Protein AF-A0A0P0WFK0-F1 (afdb_monomer)

pLDDT: mean 95.39, std 3.54, range [81.44, 98.5]

Foldseek 3Di:
DPPPPPDDPVVVVVCVVVPVDPPVLVVQCPDPFQVQPQDPLQQQLVNDPNSHGHPLSDDCVPDPDNADATPVGGRRHRGPVD

Radius of gyration: 14.85 Å; Cα contacts (8 Å, |Δi|>4): 102; chains: 1; bounding box: 31×26×37 Å

Nearest PDB structures (foldseek):
  9fmd-assembly1_N  TM=9.629E-01  e=1.063E-08  Homo sapiens
  8ch6-assembly1_T  TM=9.546E-01  e=9.939E-09  Homo sapiens
  3jb9-assembly1_e  TM=9.364E-01  e=2.933E-08  Schizosaccharomyces pombe 972h-
  6exn-assembly1_L  TM=9.463E-01  e=1.060E-07  Saccharomyces cerevisiae S288C
  8xi2-assembly1_N  TM=9.489E-01  e=7.023E-06  Chlamydomonas reinhardtii

Structure (mmCIF, N/CA/C/O backbone):
data_AF-A0A0P0WFK0-F1
#
_entry.id   AF-A0A0P0WFK0-F1
#
loop_
_atom_site.group_PDB
_atom_site.id
_atom_site.type_sy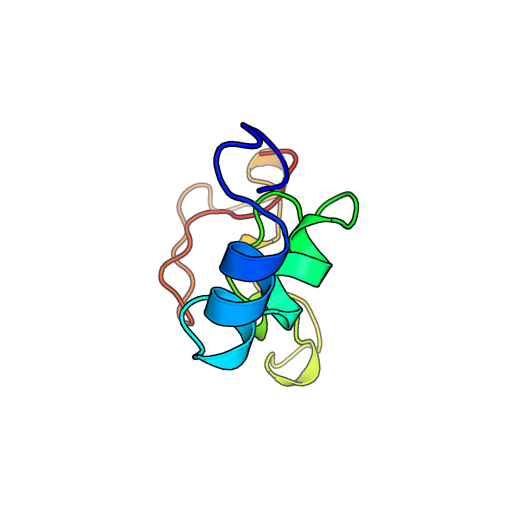mbol
_atom_site.label_atom_id
_atom_site.label_alt_id
_atom_site.label_comp_id
_atom_site.label_asym_id
_atom_site.label_entity_id
_atom_site.label_seq_id
_atom_site.pdbx_PDB_ins_code
_atom_site.Cartn_x
_atom_site.Cartn_y
_atom_site.Cartn_z
_atom_site.occupancy
_atom_site.B_iso_or_equiv
_atom_site.auth_seq_id
_atom_site.auth_comp_id
_atom_site.auth_asym_id
_atom_site.auth_atom_id
_atom_site.pdbx_PDB_model_num
ATOM 1 N N . TYR A 1 1 ? -11.056 5.286 8.639 1.00 96.56 1 TYR A N 1
ATOM 2 C CA . TYR A 1 1 ? -10.334 5.154 9.922 1.00 96.56 1 TYR A CA 1
ATOM 3 C C . TYR A 1 1 ? -9.111 6.077 10.021 1.00 96.56 1 TYR A C 1
ATOM 5 O O . TYR A 1 1 ? -9.225 7.103 10.665 1.00 96.56 1 TYR A O 1
ATOM 13 N N . TYR A 1 2 ? -7.972 5.823 9.354 1.00 96.38 2 TYR A N 1
ATOM 14 C CA . TYR A 1 2 ? -6.732 6.591 9.622 1.00 96.38 2 TYR A CA 1
ATOM 15 C C . TYR A 1 2 ? -6.692 8.056 9.138 1.00 96.38 2 TYR A C 1
ATOM 17 O O . TYR A 1 2 ? -6.113 8.887 9.829 1.00 96.38 2 TYR A O 1
ATOM 25 N N . ARG A 1 3 ? -7.274 8.391 7.972 1.00 94.56 3 ARG A N 1
ATOM 26 C CA . ARG A 1 3 ? -7.222 9.766 7.420 1.00 94.56 3 ARG A CA 1
ATOM 27 C C . ARG A 1 3 ? -8.382 10.650 7.883 1.00 94.56 3 ARG A C 1
ATOM 29 O O . ARG A 1 3 ? -8.171 11.552 8.678 1.00 94.56 3 ARG A O 1
ATOM 36 N N . ARG A 1 4 ? -9.605 10.372 7.414 1.00 96.88 4 ARG A N 1
ATOM 37 C CA . ARG A 1 4 ? -10.805 11.171 7.744 1.00 96.88 4 ARG A CA 1
ATOM 38 C C . ARG A 1 4 ? -11.425 10.856 9.109 1.00 96.88 4 ARG A C 1
ATOM 40 O O . ARG A 1 4 ? -12.234 11.626 9.592 1.00 96.88 4 ARG A O 1
ATOM 47 N N . LYS A 1 5 ? -11.044 9.730 9.728 1.00 96.81 5 LYS A N 1
ATOM 48 C CA . LYS A 1 5 ? -11.536 9.297 11.053 1.00 96.81 5 LYS A CA 1
ATOM 49 C C . LYS A 1 5 ? -13.069 9.152 11.171 1.00 96.81 5 LYS A C 1
ATOM 51 O O . LYS A 1 5 ? -13.612 9.285 12.252 1.00 96.81 5 LYS A O 1
ATOM 56 N N . GLU A 1 6 ? -13.742 8.792 10.076 1.00 97.81 6 GLU A N 1
ATOM 57 C CA . GLU A 1 6 ? -15.217 8.681 9.992 1.00 97.81 6 GLU A CA 1
ATOM 58 C C . GLU A 1 6 ? -15.820 7.377 10.554 1.00 97.81 6 GLU A C 1
ATOM 60 O O . GLU A 1 6 ? -17.035 7.242 10.600 1.00 97.81 6 GLU A O 1
ATOM 65 N N . ILE A 1 7 ? -15.001 6.399 10.953 1.00 98.06 7 ILE A N 1
ATOM 66 C CA . ILE A 1 7 ? -15.481 5.127 11.522 1.00 98.06 7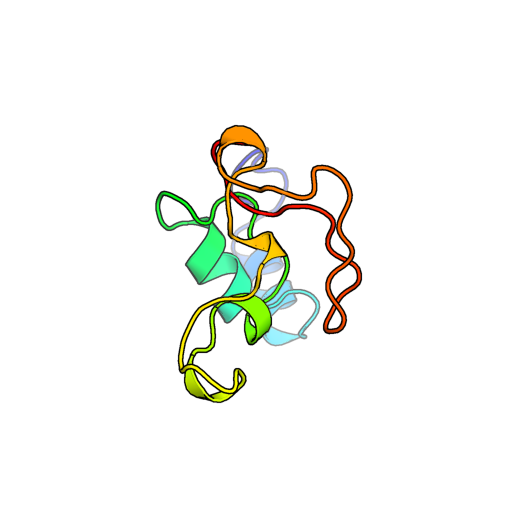 ILE A CA 1
ATOM 67 C C . ILE A 1 7 ? -14.790 4.861 12.853 1.00 98.06 7 ILE A C 1
ATOM 69 O O . ILE A 1 7 ? -13.616 5.219 13.013 1.00 98.06 7 ILE A O 1
ATOM 73 N N . SER A 1 8 ? -15.505 4.215 13.775 1.00 98.44 8 SER A N 1
ATOM 74 C CA . SER A 1 8 ? -14.968 3.821 15.076 1.00 98.44 8 SER A CA 1
ATOM 75 C C . SER A 1 8 ? -13.915 2.712 14.943 1.00 98.44 8 SER A C 1
ATOM 77 O O . SER A 1 8 ? -13.735 2.115 13.874 1.00 98.4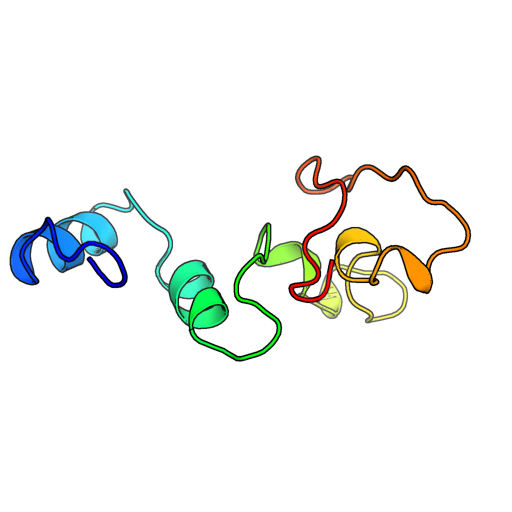4 8 SER A O 1
ATOM 79 N N . LYS A 1 9 ? -13.180 2.450 16.030 1.00 98.06 9 LYS A N 1
ATOM 80 C CA . LYS A 1 9 ? -12.177 1.379 16.064 1.00 98.06 9 LYS A CA 1
ATOM 81 C C . LYS A 1 9 ? -12.843 0.006 15.964 1.00 98.06 9 LYS A C 1
ATOM 83 O O . LYS A 1 9 ? -12.357 -0.836 15.221 1.00 98.06 9 LYS A O 1
ATOM 88 N N . GLU A 1 10 ? -13.971 -0.169 16.640 1.00 98.38 10 GLU A N 1
ATOM 89 C CA . GLU A 1 10 ? -14.747 -1.409 16.685 1.00 98.38 10 GLU A CA 1
ATOM 90 C C . GLU A 1 10 ? -15.245 -1.781 15.285 1.00 98.38 10 GLU A C 1
ATOM 92 O O . GLU A 1 10 ? -15.049 -2.908 14.837 1.00 98.38 10 GLU A O 1
ATOM 97 N N . LEU A 1 11 ? -15.800 -0.814 14.540 1.00 98.44 11 LEU A N 1
ATOM 98 C CA . LEU A 1 11 ? -16.231 -1.048 13.159 1.00 98.44 11 LEU A CA 1
ATOM 99 C C . LEU A 1 11 ? -15.042 -1.345 12.234 1.00 98.44 11 LEU A C 1
ATOM 101 O O . LEU A 1 11 ? -15.137 -2.191 11.350 1.00 98.44 11 LEU A O 1
ATOM 105 N N . TYR A 1 12 ? -13.911 -0.664 12.429 1.00 98.44 12 TYR A N 1
ATOM 106 C CA . TYR A 1 12 ? -12.703 -0.936 11.654 1.00 98.44 12 TYR A CA 1
ATOM 107 C C . TYR A 1 12 ? -12.171 -2.358 11.889 1.00 98.44 12 TYR A C 1
ATOM 109 O O . TYR A 1 12 ? -11.843 -3.043 10.923 1.00 98.44 12 TYR A O 1
ATOM 117 N N . GLU A 1 13 ? -12.103 -2.811 13.142 1.00 98.38 13 GLU A N 1
ATOM 118 C CA . GLU A 1 13 ? -11.675 -4.170 13.495 1.00 98.38 13 GLU A CA 1
ATOM 119 C C . GLU A 1 13 ? -12.647 -5.219 12.951 1.00 98.38 13 GLU A C 1
ATOM 121 O O . GLU A 1 13 ? -12.203 -6.151 12.282 1.00 98.38 13 GLU A O 1
ATOM 126 N N . PHE A 1 14 ? -13.957 -4.990 13.087 1.00 98.38 14 PHE A N 1
ATOM 127 C CA . PHE A 1 14 ? -14.982 -5.828 12.464 1.00 98.38 14 PHE A CA 1
ATOM 128 C C . PHE A 1 14 ? -14.773 -5.968 10.948 1.00 98.38 14 PHE A C 1
ATOM 130 O O . PHE A 1 14 ? -14.784 -7.080 10.424 1.00 98.38 14 PHE A O 1
ATOM 137 N N . CYS A 1 15 ? -14.512 -4.867 10.231 1.00 98.50 15 CYS A N 1
ATOM 138 C CA . CYS A 1 15 ? -14.249 -4.918 8.791 1.00 98.50 15 CYS A CA 1
ATOM 139 C C . CYS A 1 15 ? -13.022 -5.770 8.433 1.00 98.50 15 CYS A C 1
ATOM 141 O O . CYS A 1 15 ? -13.022 -6.438 7.400 1.00 98.50 15 CYS A O 1
ATOM 143 N N . LEU A 1 16 ? -11.974 -5.744 9.261 1.00 98.25 16 LEU A N 1
ATOM 144 C CA . LEU A 1 16 ? -10.789 -6.574 9.046 1.00 98.25 16 LEU A CA 1
ATOM 145 C C . LEU A 1 16 ? -11.066 -8.051 9.334 1.00 98.25 16 LEU A C 1
ATOM 147 O O . LEU A 1 16 ? -10.585 -8.910 8.600 1.00 98.25 16 LEU A O 1
ATOM 151 N N . ASP A 1 17 ? -11.821 -8.345 10.389 1.00 98.12 17 ASP A N 1
ATOM 152 C CA . ASP A 1 17 ? -12.118 -9.717 10.810 1.00 98.12 17 ASP A CA 1
ATOM 153 C C . ASP A 1 17 ? -13.093 -10.407 9.848 1.00 98.12 17 ASP A C 1
ATOM 155 O O . ASP A 1 17 ? -12.968 -11.601 9.590 1.00 98.12 17 ASP A O 1
ATOM 159 N N . GLN A 1 18 ? -14.012 -9.646 9.247 1.00 98.38 18 GLN A N 1
ATOM 160 C CA . GLN A 1 18 ? -14.914 -10.126 8.194 1.00 98.38 18 GLN A CA 1
ATOM 161 C C . GLN A 1 18 ? -14.277 -10.147 6.793 1.00 98.38 18 GLN A C 1
ATOM 163 O O . GLN A 1 18 ? -14.928 -10.530 5.826 1.00 98.38 18 GLN A O 1
ATOM 168 N N . GLY A 1 19 ? -13.018 -9.720 6.649 1.00 97.25 19 GLY A N 1
ATOM 169 C CA . GLY A 1 19 ? -12.314 -9.746 5.364 1.00 97.25 19 GLY A CA 1
ATOM 170 C C . GLY A 1 19 ? -12.739 -8.666 4.361 1.00 97.25 19 GLY A C 1
ATOM 171 O O . GLY A 1 19 ? -12.355 -8.742 3.196 1.00 97.25 19 GLY A O 1
ATOM 172 N N . TYR A 1 20 ? -13.465 -7.626 4.787 1.00 98.19 20 TYR A N 1
ATOM 173 C CA . TYR A 1 20 ? -13.785 -6.473 3.931 1.00 98.19 20 TYR A CA 1
ATOM 174 C C . TYR A 1 20 ? -12.553 -5.625 3.583 1.00 98.19 20 TYR A C 1
ATOM 176 O O . TYR A 1 20 ? -12.585 -4.838 2.637 1.00 98.19 20 TYR A O 1
ATOM 184 N N . ALA A 1 21 ? -11.463 -5.757 4.344 1.00 97.75 21 ALA A N 1
ATOM 185 C CA . ALA A 1 21 ? -10.197 -5.101 4.052 1.00 97.75 21 ALA A CA 1
ATOM 186 C C . ALA A 1 21 ? -8.990 -5.974 4.426 1.00 97.75 21 ALA A C 1
ATOM 188 O O . ALA A 1 21 ? -9.010 -6.714 5.408 1.00 97.75 21 ALA A O 1
ATOM 189 N N . ASP A 1 22 ? -7.904 -5.844 3.661 1.00 98.12 22 ASP A N 1
ATOM 190 C CA . ASP A 1 22 ? -6.678 -6.620 3.860 1.00 98.12 22 ASP A CA 1
ATOM 191 C C . ASP A 1 22 ? -5.762 -5.966 4.911 1.00 98.12 22 ASP A C 1
ATOM 193 O O . ASP A 1 22 ? -5.170 -4.897 4.703 1.00 98.12 22 ASP A O 1
ATOM 197 N N . ARG A 1 23 ? -5.601 -6.652 6.048 1.00 98.06 23 ARG A N 1
ATOM 198 C CA . ARG A 1 23 ? -4.758 -6.218 7.171 1.00 98.06 23 ARG A CA 1
ATOM 199 C C . ARG A 1 23 ? -3.286 -6.064 6.782 1.00 98.06 23 ARG A C 1
ATOM 201 O O . ARG A 1 23 ? -2.631 -5.117 7.226 1.00 98.06 23 ARG A O 1
ATOM 208 N N . ASN A 1 24 ? -2.764 -6.969 5.958 1.00 98.00 24 ASN A N 1
ATOM 209 C CA . ASN A 1 24 ? -1.367 -6.975 5.539 1.00 98.00 24 ASN A CA 1
ATOM 210 C C . ASN A 1 24 ? -1.081 -5.830 4.569 1.00 98.00 24 ASN A C 1
ATOM 212 O O . ASN A 1 24 ? -0.058 -5.154 4.707 1.00 98.00 24 ASN A O 1
ATOM 216 N N . LEU A 1 25 ? -1.992 -5.562 3.631 1.00 98.25 25 LEU A N 1
ATOM 217 C CA . LEU A 1 25 ? -1.858 -4.431 2.713 1.00 98.25 25 LEU A CA 1
ATOM 218 C C . LEU A 1 25 ? -1.930 -3.092 3.461 1.00 98.25 25 LEU A C 1
ATOM 220 O O . LEU A 1 25 ? -1.053 -2.243 3.285 1.00 98.25 25 LEU A O 1
ATOM 224 N N . ILE A 1 26 ? -2.890 -2.933 4.379 1.00 98.19 26 ILE A N 1
ATOM 225 C CA . ILE A 1 26 ? -2.993 -1.728 5.217 1.00 98.19 26 ILE A CA 1
ATOM 226 C C . ILE A 1 26 ? -1.728 -1.527 6.061 1.00 98.19 26 ILE A C 1
ATOM 228 O O . ILE A 1 26 ? -1.253 -0.399 6.208 1.00 98.19 26 ILE A O 1
ATOM 232 N N . ALA A 1 27 ? -1.147 -2.601 6.603 1.00 98.12 27 ALA A N 1
ATOM 233 C CA . ALA A 1 27 ? 0.109 -2.516 7.343 1.00 98.12 27 ALA A CA 1
ATOM 234 C C . ALA A 1 27 ? 1.264 -1.987 6.475 1.00 98.12 27 ALA A C 1
ATOM 236 O O . ALA A 1 27 ? 2.130 -1.276 6.988 1.00 98.12 27 ALA A O 1
ATOM 237 N N . LYS A 1 28 ? 1.275 -2.283 5.166 1.00 98.12 28 LYS A N 1
ATOM 238 C CA . LYS A 1 28 ? 2.249 -1.707 4.228 1.00 98.12 28 LYS A CA 1
ATOM 239 C C . LYS A 1 28 ? 1.985 -0.232 3.961 1.00 98.12 28 LYS A C 1
ATOM 241 O O . LYS A 1 28 ? 2.938 0.530 4.012 1.00 98.12 28 LYS A O 1
ATOM 246 N N . TRP A 1 29 ? 0.736 0.195 3.775 1.00 98.00 29 TRP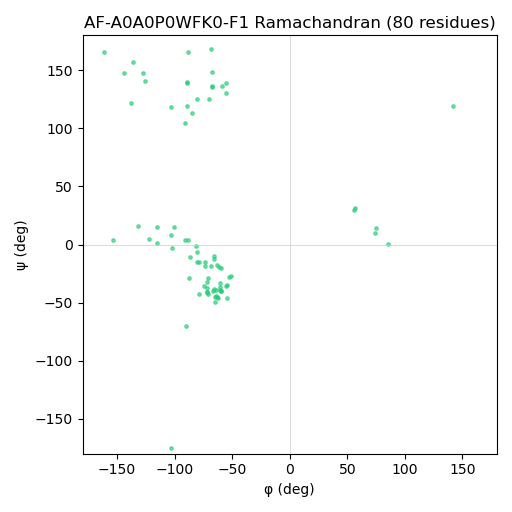 A N 1
ATOM 247 C CA . TRP A 1 29 ? 0.406 1.612 3.544 1.00 98.00 29 TRP A CA 1
ATOM 248 C C . TRP A 1 29 ? 0.831 2.558 4.677 1.00 98.00 29 TRP A C 1
ATOM 250 O O . TRP A 1 29 ? 0.964 3.757 4.452 1.00 98.00 29 TRP A O 1
ATOM 260 N N . LYS A 1 30 ? 1.061 2.036 5.888 1.00 96.56 30 LYS A N 1
ATOM 261 C CA . LYS A 1 30 ? 1.606 2.802 7.022 1.00 96.56 30 LYS A CA 1
ATOM 262 C C . LYS A 1 30 ? 3.123 3.007 6.963 1.00 96.56 30 LYS A C 1
ATOM 264 O O . LYS A 1 30 ? 3.643 3.798 7.743 1.00 96.56 30 LYS A O 1
ATOM 269 N N . LYS A 1 31 ? 3.842 2.264 6.116 1.00 97.25 31 LYS A N 1
ATOM 270 C CA . LYS A 1 31 ? 5.300 2.360 5.989 1.00 97.25 31 LYS A CA 1
ATOM 271 C C . LYS A 1 31 ? 5.674 3.412 4.939 1.00 97.25 31 LYS A C 1
ATOM 273 O O . LYS A 1 31 ? 5.039 3.436 3.881 1.00 97.25 31 LYS A O 1
ATOM 278 N N . PRO A 1 32 ? 6.724 4.217 5.189 1.00 96.88 32 PRO A N 1
ATOM 279 C CA . PRO A 1 32 ? 7.181 5.204 4.222 1.00 96.88 32 PRO A CA 1
ATOM 280 C C . PRO A 1 32 ? 7.570 4.535 2.899 1.00 96.88 32 PRO A C 1
ATOM 282 O O . PRO A 1 32 ? 8.206 3.477 2.891 1.00 96.88 32 PRO A O 1
ATOM 285 N N . GLY A 1 33 ? 7.155 5.132 1.782 1.00 96.25 33 GLY A N 1
ATOM 286 C CA . GLY A 1 33 ? 7.405 4.629 0.427 1.00 96.25 33 GLY A CA 1
ATOM 287 C C . GLY A 1 33 ? 6.398 3.585 -0.077 1.00 96.25 33 GLY A C 1
ATOM 288 O O . GLY A 1 33 ? 6.526 3.112 -1.212 1.00 96.25 33 GLY A O 1
ATOM 289 N N . TYR A 1 34 ? 5.394 3.218 0.724 1.00 97.69 34 TYR A N 1
ATOM 290 C CA . TYR A 1 34 ? 4.348 2.251 0.367 1.00 97.69 34 TYR A CA 1
ATOM 291 C C . TYR A 1 34 ? 2.927 2.812 0.457 1.00 97.69 34 TYR A C 1
ATOM 293 O O . TYR A 1 34 ? 1.980 2.076 0.221 1.00 97.69 34 TYR A O 1
ATOM 301 N N . GLU A 1 35 ? 2.753 4.096 0.741 1.00 97.31 35 GLU A N 1
ATOM 302 C CA . GLU A 1 35 ? 1.478 4.808 0.892 1.00 97.31 35 GLU A CA 1
ATOM 303 C C . GLU A 1 35 ? 0.505 4.608 -0.282 1.00 97.31 35 GLU A C 1
ATOM 305 O O . GLU A 1 35 ? -0.705 4.712 -0.093 1.00 97.31 35 GLU A O 1
ATOM 310 N N . ARG A 1 36 ? 1.024 4.326 -1.487 1.00 97.00 36 ARG A N 1
ATOM 311 C CA . ARG A 1 36 ? 0.245 4.090 -2.717 1.00 97.00 36 ARG A CA 1
ATOM 312 C C . ARG A 1 36 ? 0.368 2.664 -3.268 1.00 97.00 36 ARG A C 1
ATOM 314 O O . ARG A 1 36 ? 0.027 2.436 -4.425 1.00 97.00 36 ARG A O 1
ATOM 321 N N . LEU A 1 37 ? 0.874 1.711 -2.477 1.00 98.00 37 LEU A N 1
ATOM 322 C CA . LEU A 1 37 ? 1.115 0.331 -2.915 1.00 98.00 37 LEU A CA 1
ATOM 323 C C . LEU A 1 37 ? -0.161 -0.318 -3.478 1.00 98.00 37 LEU A C 1
ATOM 325 O O . LEU A 1 37 ? -1.195 -0.310 -2.814 1.00 98.00 37 LEU A O 1
ATOM 329 N N . CYS A 1 38 ? -0.064 -0.929 -4.661 1.00 97.81 38 CYS A N 1
ATOM 330 C CA . CYS A 1 38 ? -1.206 -1.529 -5.354 1.00 97.81 38 CYS A CA 1
ATOM 331 C C . CYS A 1 38 ? -1.619 -2.906 -4.814 1.00 97.81 38 CYS A C 1
ATOM 333 O O . CYS A 1 38 ? -2.807 -3.175 -4.683 1.00 97.81 38 CYS A O 1
ATOM 335 N N . CYS A 1 39 ? -0.665 -3.790 -4.511 1.00 97.69 39 CYS A N 1
ATOM 336 C CA . CYS A 1 39 ? -0.930 -5.116 -3.958 1.00 97.69 39 CYS A CA 1
ATOM 337 C C . CYS A 1 39 ? 0.323 -5.701 -3.289 1.00 97.69 39 CYS A C 1
ATOM 339 O O . CYS A 1 39 ? 1.443 -5.229 -3.501 1.00 97.69 39 CYS A O 1
ATOM 341 N N . LEU A 1 40 ? 0.144 -6.762 -2.499 1.00 97.31 40 LEU A N 1
ATOM 342 C CA . LEU A 1 40 ? 1.253 -7.451 -1.827 1.00 97.31 40 LEU A CA 1
ATOM 343 C C . LEU A 1 40 ? 2.143 -8.237 -2.800 1.00 97.31 40 LEU A C 1
ATOM 345 O O . LEU A 1 40 ? 3.341 -8.359 -2.560 1.00 97.31 40 LEU A O 1
ATOM 349 N N . ARG A 1 41 ? 1.591 -8.718 -3.920 1.00 96.94 41 ARG A N 1
ATOM 35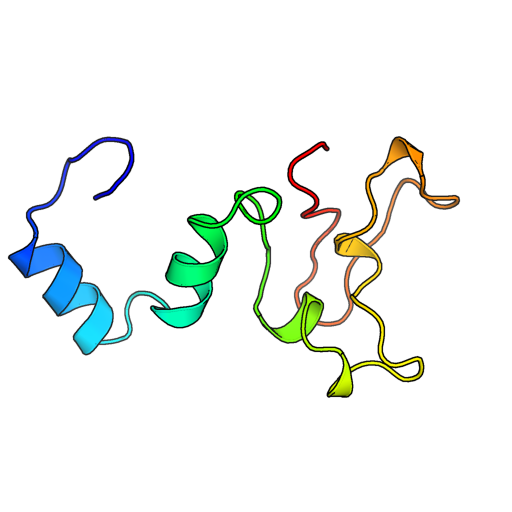0 C CA . ARG A 1 41 ? 2.349 -9.490 -4.915 1.00 96.94 41 ARG A CA 1
ATOM 351 C C . ARG A 1 41 ? 3.453 -8.662 -5.568 1.00 96.94 41 ARG A C 1
ATOM 353 O O . ARG A 1 41 ? 4.570 -9.135 -5.708 1.00 96.94 41 ARG A O 1
ATOM 360 N N . CYS A 1 42 ? 3.188 -7.387 -5.854 1.00 96.94 42 CYS A N 1
ATOM 361 C CA . CYS A 1 42 ? 4.145 -6.482 -6.500 1.00 96.94 42 CYS A CA 1
ATOM 362 C C . CYS A 1 42 ? 5.394 -6.155 -5.668 1.00 96.94 42 CYS A C 1
ATOM 364 O O . CYS A 1 42 ? 6.325 -5.544 -6.190 1.00 96.94 42 CYS A O 1
ATOM 366 N N . ILE A 1 43 ? 5.423 -6.531 -4.388 1.00 96.56 43 ILE A N 1
ATOM 367 C CA . ILE A 1 43 ? 6.579 -6.338 -3.499 1.00 96.56 43 ILE A CA 1
ATOM 368 C C . ILE A 1 43 ? 7.190 -7.664 -3.045 1.00 96.56 43 ILE A C 1
ATOM 370 O O . ILE A 1 43 ? 8.133 -7.663 -2.257 1.00 96.56 43 ILE A O 1
ATOM 374 N N . GLN A 1 44 ? 6.645 -8.787 -3.511 1.00 95.75 44 GLN A N 1
ATOM 375 C CA . GLN A 1 44 ? 7.064 -10.108 -3.091 1.00 95.75 44 GLN A CA 1
ATOM 376 C C . GLN A 1 44 ? 8.168 -10.622 -4.016 1.00 95.75 44 GLN A C 1
ATOM 378 O O . GLN A 1 44 ? 7.912 -11.030 -5.145 1.00 95.75 44 GLN A O 1
ATOM 383 N N 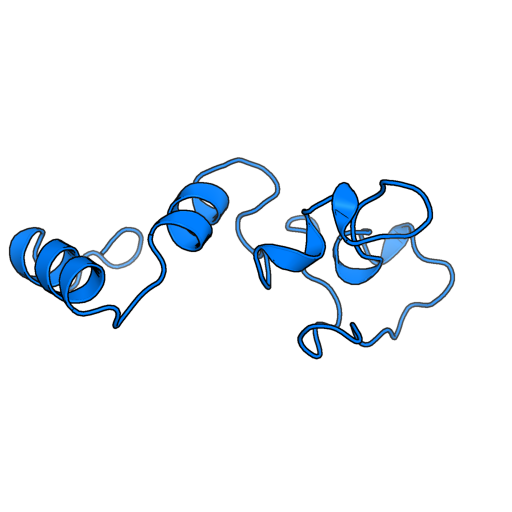. THR A 1 45 ? 9.411 -10.615 -3.534 1.00 94.31 45 THR A N 1
ATOM 384 C CA . THR A 1 45 ? 10.593 -10.942 -4.349 1.00 94.31 45 THR A CA 1
ATOM 385 C C . THR A 1 45 ? 10.540 -12.351 -4.930 1.00 94.31 45 THR A C 1
ATOM 387 O O . THR A 1 45 ? 10.836 -12.533 -6.103 1.00 94.31 45 THR A O 1
ATOM 390 N N . ARG A 1 46 ? 10.063 -13.338 -4.161 1.00 93.88 46 ARG A N 1
ATOM 391 C CA . ARG A 1 46 ? 9.954 -14.738 -4.617 1.00 93.88 46 ARG A CA 1
ATOM 392 C C . ARG A 1 46 ? 9.017 -14.943 -5.818 1.00 93.88 46 ARG A C 1
ATOM 394 O O . ARG A 1 46 ? 9.102 -15.975 -6.467 1.00 93.88 46 ARG A O 1
ATOM 401 N N . ASP A 1 47 ? 8.112 -13.997 -6.078 1.00 89.75 47 ASP A N 1
ATOM 402 C CA . ASP A 1 47 ? 7.115 -14.102 -7.149 1.00 89.75 47 ASP A CA 1
ATOM 403 C C . ASP A 1 47 ? 7.632 -13.503 -8.479 1.00 89.75 47 ASP A C 1
ATOM 405 O O . ASP A 1 47 ? 6.887 -13.446 -9.456 1.00 89.75 47 ASP A O 1
ATOM 409 N N . HIS A 1 48 ? 8.898 -13.061 -8.526 1.00 89.38 48 HIS A N 1
ATOM 410 C CA . HIS A 1 48 ? 9.545 -12.467 -9.698 1.00 89.38 48 HIS A CA 1
ATOM 411 C C . HIS A 1 48 ? 10.853 -13.199 -10.038 1.00 89.38 48 HIS A C 1
ATOM 413 O O . HIS A 1 48 ? 11.641 -13.518 -9.150 1.00 89.38 48 HIS A O 1
ATOM 419 N N . ASN A 1 49 ? 11.131 -13.388 -11.334 1.00 89.12 49 ASN A N 1
ATOM 420 C CA . ASN A 1 49 ? 12.274 -14.176 -11.830 1.00 89.12 49 ASN A CA 1
ATOM 421 C C . ASN A 1 49 ? 13.640 -13.718 -11.294 1.00 89.12 49 ASN A C 1
ATOM 423 O O . ASN A 1 49 ? 14.511 -14.542 -11.037 1.00 89.12 49 ASN A O 1
ATOM 427 N N . PHE A 1 50 ? 13.824 -12.410 -11.113 1.00 91.81 50 PHE A N 1
ATOM 428 C CA . PHE A 1 50 ? 15.089 -11.818 -10.661 1.00 91.81 50 PHE A CA 1
ATOM 429 C C . PHE A 1 50 ? 15.090 -11.463 -9.169 1.00 91.81 50 PHE A C 1
ATOM 431 O O . PHE A 1 50 ? 15.930 -10.689 -8.720 1.00 91.81 50 PHE A O 1
ATOM 438 N N . ALA A 1 51 ? 14.132 -11.989 -8.397 1.00 93.25 51 ALA A N 1
ATOM 439 C CA . ALA A 1 51 ? 13.970 -11.690 -6.976 1.00 93.25 51 ALA A CA 1
ATOM 440 C C . ALA A 1 51 ? 13.821 -10.184 -6.657 1.00 93.25 51 ALA A C 1
ATOM 442 O O . ALA A 1 51 ? 14.196 -9.722 -5.578 1.00 93.25 51 ALA A O 1
ATOM 443 N N . THR A 1 52 ? 13.252 -9.408 -7.583 1.00 94.25 52 THR A N 1
ATOM 444 C CA . THR A 1 52 ? 13.024 -7.962 -7.440 1.00 94.25 52 THR A CA 1
ATOM 445 C C . THR A 1 52 ? 11.560 -7.641 -7.128 1.00 94.25 52 THR A C 1
ATOM 447 O O . THR A 1 52 ? 10.733 -8.526 -6.916 1.00 94.25 52 THR A O 1
ATOM 450 N N . THR A 1 53 ? 11.225 -6.350 -7.083 1.00 94.69 53 THR A N 1
ATOM 451 C CA . THR A 1 53 ? 9.831 -5.887 -7.059 1.00 94.69 53 THR A CA 1
ATOM 452 C C . THR A 1 53 ? 9.292 -5.706 -8.481 1.00 94.69 53 THR A C 1
ATOM 454 O O . THR A 1 53 ? 10.054 -5.696 -9.450 1.00 94.69 53 THR A O 1
ATOM 457 N N . CYS A 1 54 ? 7.973 -5.569 -8.613 1.00 95.56 54 CYS A N 1
ATOM 458 C CA . CYS A 1 54 ? 7.323 -5.345 -9.901 1.00 95.56 54 CYS A CA 1
ATOM 459 C C . CYS A 1 54 ? 7.686 -3.966 -10.480 1.00 95.56 54 CYS A C 1
ATOM 461 O O . CYS A 1 54 ? 7.788 -2.992 -9.736 1.00 95.56 54 CYS A O 1
ATOM 463 N N . VAL A 1 55 ? 7.748 -3.841 -11.811 1.00 94.69 55 VAL A N 1
ATOM 464 C CA . VAL A 1 55 ? 8.001 -2.570 -12.521 1.00 94.69 55 VAL A CA 1
ATOM 465 C C . VAL A 1 55 ? 7.060 -1.432 -12.100 1.00 94.69 55 VAL A C 1
ATOM 467 O O . VAL A 1 55 ? 7.453 -0.269 -12.084 1.00 94.69 55 VAL A O 1
ATOM 470 N N . CYS A 1 56 ? 5.835 -1.741 -11.656 1.00 95.62 56 CYS A N 1
ATOM 471 C CA . CYS A 1 56 ? 4.916 -0.721 -11.148 1.00 95.62 56 CYS A CA 1
ATOM 472 C C . CYS A 1 56 ? 5.379 -0.047 -9.845 1.00 95.62 56 CYS A C 1
ATOM 474 O O . CYS A 1 56 ? 4.816 0.982 -9.476 1.00 95.62 56 CYS A O 1
ATOM 476 N N . ARG A 1 57 ? 6.392 -0.588 -9.156 1.00 95.88 57 ARG A N 1
ATOM 477 C CA . ARG A 1 57 ? 7.054 0.032 -7.997 1.00 95.88 57 ARG A CA 1
ATOM 478 C C . ARG A 1 57 ? 8.187 0.979 -8.377 1.00 95.88 57 ARG A C 1
ATOM 480 O O . ARG A 1 57 ? 8.653 1.704 -7.503 1.00 95.88 57 ARG A O 1
ATOM 487 N N . VAL A 1 58 ? 8.608 0.991 -9.639 1.00 94.62 58 VAL A N 1
ATOM 488 C CA . VAL A 1 58 ? 9.649 1.895 -10.133 1.00 94.62 58 VAL A CA 1
ATOM 489 C C . VAL A 1 58 ? 9.027 3.271 -10.416 1.00 94.62 58 VAL A C 1
ATOM 491 O O . VAL A 1 58 ? 8.048 3.332 -11.176 1.00 94.62 58 VAL A O 1
ATOM 494 N N . PRO A 1 59 ? 9.567 4.360 -9.828 1.00 94.94 59 PRO A N 1
ATOM 495 C CA . PRO A 1 59 ? 9.096 5.716 -10.083 1.00 94.94 59 PRO A CA 1
ATOM 496 C C . PRO A 1 59 ? 9.118 6.079 -11.568 1.00 94.94 59 PRO A C 1
ATOM 498 O O . PRO A 1 59 ? 10.093 5.779 -12.253 1.00 94.94 59 PRO A O 1
ATOM 501 N N . LYS A 1 60 ? 8.091 6.773 -12.071 1.00 93.69 60 LYS A N 1
ATOM 502 C CA . LYS A 1 60 ? 7.917 7.088 -13.502 1.00 93.69 60 LYS A CA 1
ATOM 503 C C . LYS A 1 60 ? 9.124 7.786 -14.118 1.00 93.69 60 LYS A C 1
ATOM 505 O O . LYS A 1 60 ? 9.412 7.556 -15.284 1.00 93.69 60 LYS A O 1
ATOM 510 N N . HIS A 1 61 ? 9.803 8.639 -13.353 1.00 92.88 61 HIS A N 1
ATOM 511 C CA . HIS A 1 61 ? 10.970 9.392 -13.819 1.00 92.88 61 HIS A CA 1
ATOM 512 C C . HIS A 1 61 ? 12.238 8.534 -13.971 1.00 92.88 61 HIS A C 1
ATOM 514 O O . HIS A 1 61 ? 13.180 8.975 -14.618 1.00 92.88 61 HIS A O 1
ATOM 520 N N . LEU A 1 62 ? 12.256 7.326 -13.397 1.00 94.00 62 LEU A N 1
ATOM 521 C CA . LEU A 1 62 ? 13.344 6.347 -13.517 1.00 94.00 62 LEU A CA 1
ATOM 522 C C . LEU A 1 62 ? 13.018 5.215 -14.499 1.00 94.00 62 LEU A C 1
ATOM 524 O O . LEU A 1 62 ? 13.842 4.327 -14.697 1.00 94.00 62 LEU A O 1
ATOM 528 N N . ARG A 1 63 ? 11.811 5.199 -15.077 1.00 91.06 63 ARG A N 1
ATOM 529 C CA . ARG A 1 63 ? 11.409 4.178 -16.048 1.00 91.06 63 ARG A CA 1
ATOM 530 C C . ARG A 1 63 ? 11.775 4.611 -17.459 1.00 91.06 63 ARG A C 1
ATOM 532 O O . ARG A 1 63 ? 11.512 5.749 -17.840 1.00 91.06 63 ARG A O 1
ATOM 539 N N . GLU A 1 64 ? 12.276 3.666 -18.246 1.00 88.88 64 GLU A N 1
ATOM 540 C CA . GLU A 1 64 ? 12.408 3.825 -19.698 1.00 88.88 64 GLU A CA 1
ATOM 541 C C . GLU A 1 64 ? 11.017 3.953 -20.344 1.00 88.88 64 GLU A C 1
ATOM 543 O O . GLU A 1 64 ? 10.733 4.916 -21.057 1.00 88.88 64 GLU A O 1
ATOM 548 N N . GLU A 1 65 ? 10.097 3.043 -20.001 1.00 87.25 65 GLU A N 1
ATOM 549 C CA . GLU A 1 65 ? 8.69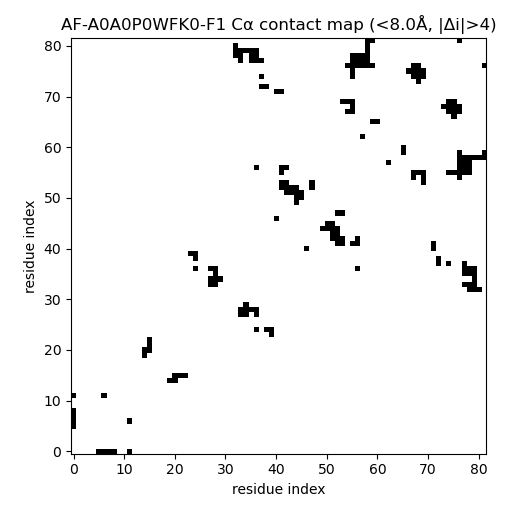8 3.100 -20.428 1.00 87.25 65 GLU A CA 1
ATOM 550 C C . GLU A 1 65 ? 7.829 3.896 -19.442 1.00 87.25 65 GLU A C 1
ATOM 552 O O . GLU A 1 65 ? 7.645 3.551 -18.267 1.00 87.25 65 GLU A O 1
ATOM 557 N N . LYS A 1 66 ? 7.228 4.986 -19.930 1.00 82.12 66 LYS A N 1
ATOM 558 C CA . LYS A 1 66 ? 6.364 5.842 -19.100 1.00 82.12 66 LYS A CA 1
ATOM 559 C C . LYS A 1 66 ? 5.000 5.213 -18.829 1.00 82.12 66 LYS A C 1
ATOM 561 O O . LYS A 1 66 ? 4.458 5.385 -17.731 1.00 82.12 66 LYS A O 1
ATOM 566 N N . VAL A 1 67 ? 4.466 4.487 -19.807 1.00 89.62 67 VAL A N 1
ATOM 567 C CA . VAL A 1 67 ? 3.181 3.788 -19.727 1.00 89.62 67 VAL A CA 1
ATOM 568 C C . VAL A 1 67 ? 3.463 2.310 -19.519 1.00 89.62 67 VAL A C 1
ATOM 570 O O . VAL A 1 67 ? 4.087 1.682 -20.357 1.00 89.62 67 VAL A O 1
ATOM 573 N N . ILE A 1 68 ? 3.001 1.777 -18.394 1.00 94.00 68 ILE A N 1
ATOM 574 C CA . ILE A 1 68 ? 3.137 0.366 -18.035 1.00 94.00 68 ILE A CA 1
ATOM 575 C C . ILE A 1 68 ? 1.809 -0.135 -17.479 1.00 94.00 68 ILE A C 1
ATOM 577 O O . ILE A 1 68 ? 1.025 0.653 -16.943 1.00 94.00 68 ILE A O 1
ATOM 581 N N . GLU A 1 69 ? 1.589 -1.442 -17.534 1.00 96.12 69 GLU A N 1
ATOM 582 C CA . GLU A 1 69 ? 0.483 -2.098 -16.848 1.00 96.12 69 GLU A CA 1
ATOM 583 C C . GLU A 1 69 ? 0.970 -3.403 -16.211 1.00 96.12 69 GLU A C 1
ATOM 585 O O . GLU A 1 69 ? 1.535 -4.273 -16.867 1.00 96.12 69 GLU A O 1
ATOM 590 N N . CYS A 1 70 ? 0.817 -3.517 -14.893 1.00 94.81 70 CYS A N 1
ATOM 591 C CA . CYS A 1 70 ? 1.273 -4.680 -14.146 1.00 94.81 70 CYS A CA 1
ATOM 592 C C . CYS A 1 70 ? 0.413 -5.911 -14.456 1.00 94.81 70 CYS A C 1
ATOM 594 O O . CYS A 1 70 ? -0.784 -5.913 -14.184 1.00 94.81 70 CYS A O 1
ATOM 596 N N . VAL A 1 71 ? 1.048 -7.007 -14.868 1.00 93.62 71 VAL A N 1
ATOM 597 C CA . VAL A 1 71 ? 0.373 -8.286 -15.156 1.00 93.62 71 VAL A CA 1
ATOM 598 C C . VAL A 1 71 ? -0.312 -8.934 -13.944 1.00 93.62 71 VAL A C 1
ATOM 600 O O . VAL A 1 71 ? -1.156 -9.806 -14.109 1.0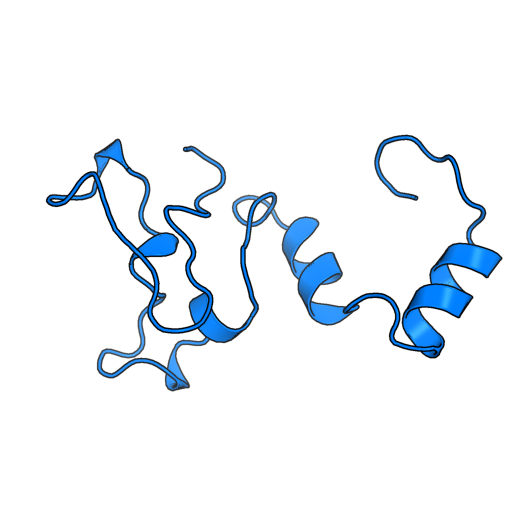0 93.62 71 VAL A O 1
ATOM 603 N N . HIS A 1 72 ? 0.033 -8.535 -12.715 1.00 93.75 72 HIS A N 1
ATOM 604 C CA . HIS A 1 72 ? -0.565 -9.100 -11.500 1.00 93.75 72 HIS A CA 1
ATOM 605 C C . HIS A 1 72 ? -1.855 -8.403 -11.063 1.00 93.75 72 HIS A C 1
ATOM 607 O O . HIS A 1 72 ? -2.665 -9.023 -10.378 1.00 93.75 72 HIS A O 1
ATOM 613 N N . CYS A 1 73 ? -2.014 -7.111 -11.362 1.00 96.38 73 CYS A N 1
ATOM 614 C CA . CYS A 1 73 ? -3.105 -6.304 -10.800 1.00 96.38 73 CYS A CA 1
ATOM 615 C C . CYS A 1 73 ? -3.550 -5.110 -11.661 1.00 96.38 73 CYS A C 1
ATOM 617 O O . CYS A 1 73 ? -4.355 -4.308 -11.197 1.00 96.38 73 CYS A O 1
ATOM 619 N N . GLY A 1 74 ? -3.005 -4.929 -12.867 1.00 96.81 74 GLY A N 1
ATOM 620 C CA . GLY A 1 74 ? -3.333 -3.807 -13.757 1.00 96.81 74 GLY A CA 1
ATOM 621 C C . GLY A 1 74 ? -2.743 -2.453 -13.335 1.00 96.81 74 GLY A C 1
ATOM 622 O O . GLY A 1 74 ? -3.110 -1.403 -13.859 1.00 96.81 74 GLY A O 1
ATOM 623 N N . CYS A 1 75 ? -1.835 -2.422 -12.356 1.00 97.12 75 CYS A N 1
ATOM 624 C CA . CYS A 1 75 ? -1.272 -1.170 -11.849 1.00 97.12 75 CYS A CA 1
ATOM 625 C C . CYS A 1 75 ? -0.376 -0.452 -12.880 1.00 97.12 75 CYS A C 1
ATOM 627 O O . CYS A 1 75 ? 0.502 -1.074 -13.473 1.00 97.12 75 CYS A O 1
ATOM 629 N N . ARG A 1 76 ? -0.520 0.878 -13.000 1.00 95.56 76 ARG A N 1
ATOM 630 C CA . ARG A 1 76 ? 0.268 1.754 -13.903 1.00 95.56 76 ARG A CA 1
ATOM 631 C C . ARG A 1 76 ? 1.371 2.574 -13.210 1.00 95.56 76 ARG A C 1
ATOM 633 O O . ARG A 1 76 ? 1.979 3.478 -13.792 1.00 95.56 76 ARG A O 1
ATOM 640 N N . GLY A 1 77 ? 1.608 2.284 -11.935 1.00 95.50 77 GLY A N 1
ATOM 641 C CA . GLY A 1 77 ? 2.529 3.010 -11.063 1.00 95.50 77 GLY A CA 1
ATOM 642 C C . GLY A 1 77 ? 1.964 3.124 -9.652 1.00 95.50 77 GLY A C 1
ATOM 643 O O . GLY A 1 77 ? 0.894 3.692 -9.448 1.00 95.50 77 GLY A O 1
ATOM 644 N N . CYS A 1 78 ? 2.682 2.564 -8.687 1.00 96.62 78 CYS A N 1
ATOM 645 C CA . CYS A 1 78 ? 2.343 2.569 -7.266 1.00 96.62 78 CYS A CA 1
ATOM 646 C C . CYS A 1 78 ? 3.530 2.977 -6.387 1.00 96.62 78 CYS A C 1
ATOM 648 O O . CYS A 1 78 ? 3.521 2.718 -5.181 1.00 96.62 78 CYS A O 1
ATOM 650 N N . ALA A 1 79 ? 4.570 3.577 -6.973 1.00 96.44 79 ALA A N 1
ATOM 651 C CA . ALA A 1 79 ? 5.599 4.257 -6.203 1.00 96.44 79 ALA A CA 1
ATOM 652 C C . ALA A 1 79 ? 4.980 5.494 -5.536 1.00 96.44 79 ALA A C 1
ATOM 654 O O . ALA A 1 79 ? 4.209 6.224 -6.152 1.00 96.44 79 ALA A O 1
ATOM 655 N N . SER A 1 80 ? 5.283 5.729 -4.261 1.00 93.94 80 SER A N 1
ATOM 656 C CA . SER A 1 80 ? 4.668 6.842 -3.529 1.00 93.94 80 SER A CA 1
ATOM 657 C C . SER A 1 80 ? 5.206 8.220 -3.918 1.00 93.94 80 SER A C 1
ATOM 659 O O . SER A 1 80 ? 4.548 9.210 -3.622 1.00 93.94 80 SER A O 1
ATOM 661 N N . GLY A 1 81 ? 6.380 8.278 -4.554 1.00 85.81 81 GLY A N 1
ATOM 662 C CA . GLY A 1 81 ? 6.986 9.512 -5.067 1.00 85.81 81 GLY A CA 1
ATOM 663 C C . GLY A 1 81 ? 6.560 9.886 -6.491 1.00 85.81 81 GLY A C 1
ATOM 664 O O . GLY A 1 81 ? 7.103 10.843 -7.034 1.00 85.81 81 GLY A O 1
ATOM 665 N N . ASP A 1 82 ? 5.640 9.120 -7.088 1.00 81.44 82 ASP A N 1
ATOM 666 C CA . ASP A 1 82 ? 5.023 9.403 -8.394 1.00 81.44 82 ASP A CA 1
ATOM 667 C C . ASP A 1 82 ? 3.750 10.250 -8.301 1.00 81.44 82 ASP A C 1
ATOM 669 O O . ASP A 1 82 ? 3.098 10.258 -7.228 1.00 81.44 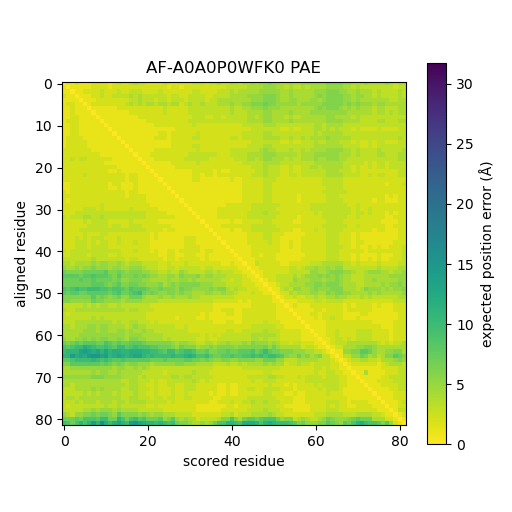82 ASP A O 1
#

Secondary structure (DSSP, 8-state):
--SS--S-HHHHHHHHHTTSS-HHHHHHHTSTT-TT---SGGG-GGGSTTS---GGGS-GGG-S-SS---TTT--S---TT-

Organism: Oryza sativa subsp. japonica (NCBI:txid39947)

InterPro domains:
  IPR001748 Pre-mRNA-splicing factor BUD31 [PF01125] (1-80)
  IPR001748 Pre-mRNA-splicing factor BUD31 [PR00322] (8-33)
  IPR001748 Pre-mRNA-splicing factor BUD31 [PR00322] (34-59)
  IPR001748 Pre-mRNA-splicing factor BUD31 [PR00322] (70-79)
  IPR001748 Pre-mRNA-splicing factor BUD31 [PTHR19411] (1-82)
  IPR018230 BUD31/G10-related, conserved site [PS00997] (37-59)
  IPR018230 BUD31/G10-related, conserved site [PS00998] (70-79)

Sequence (82 aa):
YYRRKEISKELYEFCLDQGYADRNLIAKWKKPGYERLCCLRCIQTRDHNFATTCVCRVPKHLREEKVIECVHCGCRGCASGD

Mean predicted aligned error: 3.01 Å

Solvent-accessible surface area (backbone atoms only — not comparable to full-atom values): 5038 Å² total; per-residue (Å²): 82,90,84,86,52,84,50,55,69,68,61,52,50,49,36,42,77,72,62,78,43,63,65,70,57,55,59,42,40,75,38,90,71,24,65,45,54,82,56,67,66,48,64,35,28,90,81,34,99,81,56,42,62,38,74,32,56,50,40,55,93,80,40,91,64,72,80,54,66,33,92,90,76,64,42,63,57,24,25,50,92,96